Protein AF-A0A8I0GIP0-F1 (afdb_monomer)

pLDDT: mean 78.83, std 14.75, range [47.41, 98.06]

Solvent-accessible surface area (backbone atoms only — not comparable to full-atom values): 5111 Å² total; per-residue (Å²): 133,83,76,56,69,49,74,59,53,75,66,57,51,52,54,53,51,51,53,38,64,75,75,39,60,62,40,63,26,50,53,53,50,50,52,56,49,48,50,41,42,37,28,51,67,40,43,69,59,49,56,55,46,48,72,73,47,47,83,75,66,44,90,85,52,65,52,74,72,86,65,79,59,66,66,63,52,51,50,51,52,53,64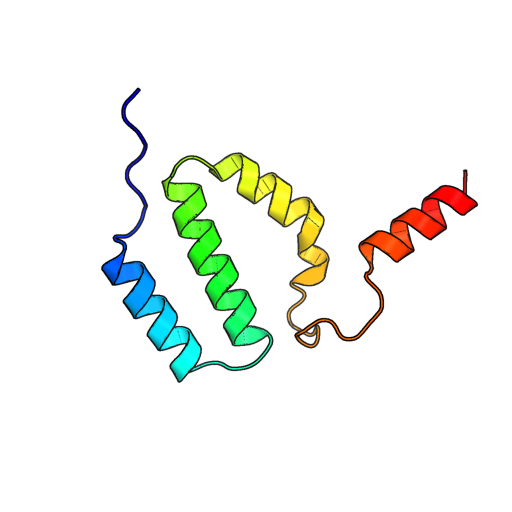,72,75,105

Radius of gyration: 16.37 Å; Cα contacts (8 Å, |Δi|>4): 48; chains: 1; bounding box: 36×20×50 Å

Foldseek 3Di:
DDFQDFPDDPVVLVVQLVVLVVPDDWLSSVLSNVVSVLSRCVRRVCVVVSVVVCVVCVVCSPPPQGPPNPDDDVVVVVVVVVVVVD

Sequence (86 aa):
MTKPAPLMSAQEFADRARVIVETMQGHAAHRAIDLLTNDVLRGLGYGEGIDIFEAMVGHWHDADAPYPHGGPCPDCEREAVSRVAA

Secondary structure (DSSP, 8-state):
-PPPPPSS-HHHHHHHHHHHHHH--HHHHHHHHHHHHHHHHIIIIIHHHHHHHHHHHGGGG-TTS-SS--SS-HHHHHHHHHHH--

Mean predicted aligned error: 8.76 Å

Structure (mmCIF, N/CA/C/O backbone):
data_AF-A0A8I0GIP0-F1
#
_entry.id   AF-A0A8I0GIP0-F1
#
loop_
_atom_site.group_PDB
_atom_site.id
_atom_site.type_symbol
_atom_site.label_atom_id
_atom_site.label_alt_id
_atom_site.label_comp_id
_atom_site.label_asym_id
_atom_site.label_entity_id
_atom_site.label_seq_id
_atom_site.pdbx_PDB_ins_code
_atom_site.Cartn_x
_atom_site.Cartn_y
_atom_site.Cartn_z
_atom_site.occupancy
_atom_site.B_iso_or_equiv
_atom_site.auth_seq_id
_atom_site.auth_comp_id
_atom_site.auth_asym_id
_atom_site.auth_atom_id
_atom_site.pdbx_PDB_model_num
ATOM 1 N N . MET A 1 1 ? -21.034 10.970 11.001 1.00 47.41 1 MET A N 1
ATOM 2 C CA . MET A 1 1 ? -20.466 9.640 10.694 1.00 47.41 1 MET A CA 1
ATOM 3 C C . MET A 1 1 ? -19.191 9.492 11.501 1.00 47.41 1 MET A C 1
ATOM 5 O O . MET A 1 1 ? -18.347 10.376 11.428 1.00 47.41 1 MET A O 1
ATOM 9 N N . THR A 1 2 ? -19.086 8.462 12.335 1.00 57.88 2 THR A N 1
ATOM 10 C CA . THR A 1 2 ? -17.829 8.111 13.009 1.00 57.88 2 THR A CA 1
ATOM 11 C C . THR A 1 2 ? -16.850 7.586 11.963 1.00 57.88 2 THR A C 1
ATOM 13 O O . THR A 1 2 ? -17.233 6.812 11.087 1.00 57.88 2 THR A O 1
ATOM 16 N N . LYS A 1 3 ? -15.604 8.062 12.006 1.00 60.78 3 LYS A N 1
ATOM 17 C CA . LYS A 1 3 ? -14.556 7.613 11.087 1.00 60.78 3 LYS A CA 1
ATOM 18 C C . LYS A 1 3 ? -14.304 6.113 11.327 1.00 60.78 3 LYS A C 1
ATOM 20 O O . LYS A 1 3 ? -14.273 5.724 12.498 1.00 60.78 3 LYS A O 1
ATOM 25 N N . PRO A 1 4 ? -14.148 5.285 10.279 1.00 71.06 4 PRO A N 1
ATOM 26 C CA . PRO A 1 4 ? -13.790 3.882 10.449 1.00 71.06 4 PRO A CA 1
ATOM 27 C C . PRO A 1 4 ? -12.525 3.753 11.300 1.00 71.06 4 PRO A C 1
ATOM 29 O O . PRO A 1 4 ? -11.595 4.556 11.161 1.00 71.06 4 PRO A O 1
ATOM 32 N N . ALA A 1 5 ? -12.508 2.778 12.208 1.00 67.94 5 ALA A N 1
ATOM 33 C CA . ALA A 1 5 ? -11.301 2.457 12.954 1.00 67.94 5 ALA A CA 1
ATOM 34 C C . ALA A 1 5 ? -10.308 1.770 12.000 1.00 67.94 5 ALA A C 1
ATOM 36 O O . ALA A 1 5 ? -10.717 0.857 11.282 1.00 67.94 5 ALA A O 1
ATOM 37 N N . PRO A 1 6 ? -9.030 2.188 11.969 1.00 70.50 6 PRO A N 1
ATOM 38 C CA . PRO A 1 6 ? -8.036 1.517 11.144 1.00 70.50 6 PRO A CA 1
ATOM 39 C C . PRO A 1 6 ? -7.892 0.049 11.564 1.00 70.50 6 PRO A C 1
ATOM 41 O O . PRO A 1 6 ? -8.029 -0.277 12.743 1.00 70.50 6 PRO A O 1
ATOM 44 N N . LEU A 1 7 ? -7.589 -0.827 10.597 1.00 80.06 7 LEU A N 1
ATOM 45 C CA . LEU A 1 7 ? -7.422 -2.270 10.834 1.00 80.06 7 LEU A CA 1
ATOM 46 C C . LEU A 1 7 ? -6.286 -2.594 11.816 1.00 80.06 7 LEU A C 1
ATOM 48 O O . LEU A 1 7 ? -6.299 -3.660 12.419 1.00 80.06 7 LEU A O 1
ATOM 52 N N . MET A 1 8 ? -5.325 -1.682 11.975 1.00 89.38 8 MET A N 1
ATOM 53 C CA . MET A 1 8 ? -4.210 -1.803 12.910 1.00 89.38 8 MET A CA 1
ATOM 54 C C . MET A 1 8 ? -3.889 -0.459 13.564 1.00 89.38 8 MET A C 1
ATOM 56 O O . MET A 1 8 ? -4.189 0.611 13.024 1.00 89.38 8 MET A O 1
ATOM 60 N N . SER A 1 9 ? -3.253 -0.510 14.733 1.00 90.31 9 SER A N 1
ATOM 61 C CA . SER A 1 9 ? -2.747 0.695 15.397 1.00 90.31 9 SER A CA 1
ATOM 62 C C . SER A 1 9 ? -1.513 1.265 14.682 1.00 90.31 9 SER A C 1
ATOM 64 O O . SER A 1 9 ? -0.829 0.568 13.935 1.00 90.31 9 SER A O 1
ATOM 66 N N . ALA A 1 10 ? -1.173 2.528 14.960 1.00 91.38 10 ALA A N 1
ATOM 67 C CA . ALA A 1 10 ? 0.051 3.136 14.431 1.00 91.38 10 ALA A CA 1
ATOM 68 C C . ALA A 1 10 ? 1.327 2.404 14.895 1.00 91.38 10 ALA A C 1
ATOM 70 O O . ALA A 1 10 ? 2.288 2.302 14.136 1.00 91.38 10 ALA A O 1
ATOM 71 N N . GLN A 1 11 ? 1.328 1.877 16.125 1.00 95.00 11 GLN A N 1
ATOM 72 C CA . GLN A 1 11 ? 2.461 1.117 16.653 1.00 95.00 11 GLN A CA 1
ATOM 73 C C . GLN A 1 11 ? 2.607 -0.225 15.930 1.00 95.00 11 GLN A C 1
ATOM 75 O O . GLN A 1 11 ? 3.699 -0.565 15.492 1.00 95.00 11 GLN A O 1
ATOM 80 N N . GLU A 1 12 ? 1.499 -0.940 15.737 1.00 95.12 12 GLU A N 1
ATOM 81 C CA . GLU A 1 12 ? 1.489 -2.212 15.012 1.00 95.12 12 GLU A CA 1
ATOM 82 C C . GLU A 1 12 ? 1.958 -2.042 13.562 1.00 95.12 12 GLU A C 1
ATOM 84 O O . GLU A 1 12 ? 2.787 -2.818 13.090 1.00 95.12 12 GLU A O 1
ATOM 89 N N . PHE A 1 13 ? 1.507 -0.987 12.875 1.00 95.62 13 PHE A N 1
ATOM 90 C CA . PHE A 1 13 ? 2.015 -0.641 11.547 1.00 95.62 13 PHE A CA 1
ATOM 91 C C . PHE A 1 13 ? 3.538 -0.445 11.557 1.00 95.62 13 PHE A C 1
ATOM 93 O O . PHE A 1 13 ? 4.244 -1.037 10.739 1.00 95.62 13 PHE A O 1
ATOM 100 N N . ALA A 1 14 ? 4.057 0.348 12.502 1.00 97.25 14 ALA A N 1
ATOM 101 C CA . ALA A 1 14 ? 5.489 0.613 12.607 1.00 97.25 14 ALA A CA 1
ATOM 102 C C . ALA A 1 14 ? 6.297 -0.664 12.889 1.00 97.25 14 ALA A C 1
ATOM 104 O O . ALA A 1 14 ? 7.366 -0.852 12.311 1.00 97.25 14 ALA A O 1
ATOM 105 N N . ASP A 1 15 ? 5.791 -1.552 13.742 1.00 98.00 15 ASP A N 1
ATOM 106 C CA . ASP A 1 15 ? 6.456 -2.812 14.074 1.00 98.00 15 ASP A CA 1
ATOM 107 C C . ASP A 1 15 ? 6.506 -3.753 12.864 1.00 98.00 15 ASP A C 1
ATOM 109 O O . ASP A 1 15 ? 7.562 -4.307 12.555 1.00 98.00 15 ASP A O 1
ATOM 113 N N . ARG A 1 16 ? 5.409 -3.868 12.105 1.00 97.50 16 ARG A N 1
ATOM 114 C CA . ARG A 1 16 ? 5.376 -4.676 10.874 1.00 97.50 16 ARG A CA 1
ATOM 115 C C . ARG A 1 16 ? 6.283 -4.099 9.787 1.00 97.50 16 ARG A C 1
ATOM 117 O O . ARG A 1 16 ? 6.998 -4.856 9.134 1.00 97.50 16 ARG A O 1
ATOM 124 N N . ALA A 1 17 ? 6.316 -2.775 9.635 1.00 97.31 17 ALA A N 1
ATOM 125 C CA . ALA A 1 17 ? 7.218 -2.109 8.700 1.00 97.31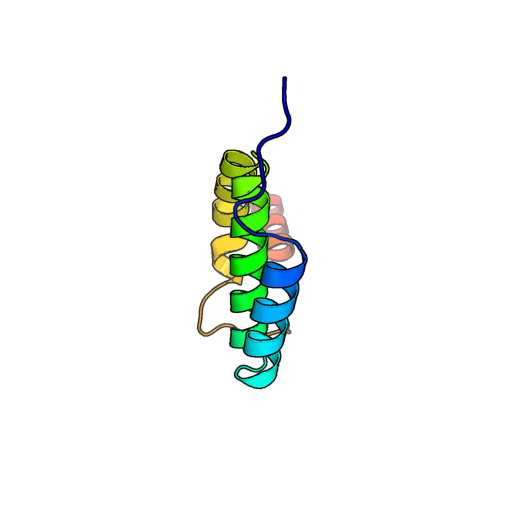 17 ALA A CA 1
ATOM 126 C C . ALA A 1 17 ? 8.697 -2.375 9.035 1.00 97.31 17 ALA A C 1
ATOM 128 O O . ALA A 1 17 ? 9.481 -2.649 8.127 1.00 97.31 17 ALA A O 1
ATOM 129 N N . ARG A 1 18 ? 9.074 -2.364 10.326 1.00 97.81 18 ARG A N 1
ATOM 130 C CA . ARG A 1 18 ? 10.437 -2.719 10.769 1.00 97.81 18 ARG A CA 1
ATOM 131 C C . ARG A 1 18 ? 10.810 -4.146 10.382 1.00 97.81 18 ARG A C 1
ATOM 133 O O . ARG A 1 18 ? 11.855 -4.350 9.777 1.00 97.81 18 ARG A O 1
ATOM 140 N N . VAL A 1 19 ? 9.930 -5.112 10.644 1.00 98.06 19 VAL A N 1
ATOM 141 C CA . VAL A 1 19 ? 10.173 -6.517 10.274 1.00 98.06 19 VAL A CA 1
ATOM 142 C C . VAL A 1 19 ? 10.389 -6.668 8.767 1.00 98.06 19 VAL A C 1
ATOM 144 O O . VAL A 1 19 ? 11.283 -7.400 8.345 1.00 98.06 19 VAL A O 1
ATOM 147 N N . ILE A 1 20 ? 9.614 -5.960 7.940 1.00 95.69 20 ILE A N 1
ATOM 148 C CA . ILE A 1 20 ? 9.777 -6.000 6.481 1.00 95.69 20 ILE A CA 1
ATOM 149 C C . ILE A 1 20 ? 11.165 -5.497 6.074 1.00 95.69 20 ILE A C 1
ATOM 151 O O . ILE A 1 20 ? 11.863 -6.188 5.336 1.00 95.69 20 ILE A O 1
ATOM 155 N N . VAL A 1 21 ? 11.598 -4.334 6.571 1.00 92.19 21 VAL A N 1
ATOM 156 C CA . VAL A 1 21 ? 12.908 -3.775 6.186 1.00 92.19 21 VAL A CA 1
ATOM 157 C C . VAL A 1 21 ? 14.093 -4.556 6.760 1.00 92.19 21 VAL A C 1
ATOM 159 O O . VAL A 1 21 ? 15.179 -4.513 6.191 1.00 92.19 21 VAL A O 1
ATOM 162 N N . GLU A 1 22 ? 13.902 -5.285 7.862 1.00 96.94 22 GLU A N 1
ATOM 163 C CA . GLU A 1 22 ? 14.923 -6.166 8.445 1.00 96.94 22 GLU A CA 1
ATOM 164 C C . GLU A 1 22 ? 15.082 -7.485 7.674 1.00 96.94 22 GLU A C 1
ATOM 166 O O . GLU A 1 22 ? 16.172 -8.058 7.650 1.00 96.94 22 GLU A O 1
ATOM 171 N N . THR A 1 23 ? 14.009 -7.984 7.051 1.00 93.75 23 THR A N 1
ATOM 172 C CA . THR A 1 23 ? 13.964 -9.342 6.471 1.00 93.75 23 THR A CA 1
ATOM 173 C C . THR A 1 23 ? 13.909 -9.375 4.946 1.00 93.75 23 THR A C 1
ATOM 175 O O . THR A 1 23 ? 14.159 -10.421 4.346 1.00 93.75 23 THR A O 1
ATOM 178 N N . MET A 1 24 ? 13.603 -8.249 4.304 1.00 87.19 24 MET A N 1
ATOM 179 C CA . MET A 1 24 ? 13.431 -8.136 2.858 1.00 87.19 24 MET A CA 1
ATOM 180 C C . MET A 1 24 ? 14.268 -6.988 2.295 1.00 87.19 24 MET A C 1
ATOM 182 O O . MET A 1 24 ? 14.649 -6.061 3.005 1.00 87.19 24 MET A O 1
ATOM 186 N N . GLN A 1 25 ? 14.538 -7.023 0.988 1.00 80.06 25 GLN A N 1
ATOM 187 C CA . GLN A 1 25 ? 15.255 -5.958 0.282 1.00 80.06 25 GLN A CA 1
ATOM 188 C C . GLN A 1 25 ? 14.653 -5.701 -1.105 1.00 80.06 25 GLN A C 1
ATOM 190 O O . GLN A 1 25 ? 13.929 -6.539 -1.649 1.00 80.06 25 GLN A O 1
ATOM 195 N N . GLY A 1 26 ? 14.963 -4.537 -1.682 1.00 79.81 26 GLY A N 1
ATOM 196 C CA . GLY A 1 26 ? 14.577 -4.178 -3.048 1.00 79.81 26 GLY A CA 1
ATOM 197 C C . GLY A 1 26 ? 13.064 -4.218 -3.281 1.00 79.81 26 GLY A C 1
ATOM 198 O O . GLY A 1 26 ? 12.287 -3.733 -2.457 1.00 79.81 26 GLY A O 1
ATOM 199 N N . HIS A 1 27 ? 12.650 -4.811 -4.404 1.00 76.44 27 HIS A N 1
ATOM 200 C CA . HIS A 1 27 ? 11.245 -4.860 -4.825 1.00 76.44 27 HIS A CA 1
ATOM 201 C C . HIS A 1 27 ? 10.358 -5.60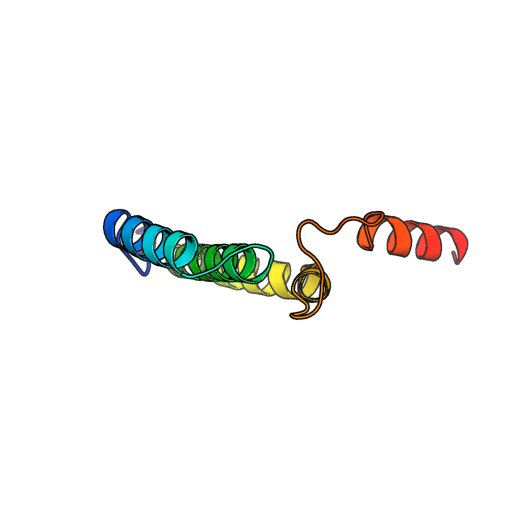6 -3.822 1.00 76.44 27 HIS A C 1
ATOM 203 O O . HIS A 1 27 ? 9.245 -5.171 -3.539 1.00 76.44 27 HIS A O 1
ATOM 209 N N . ALA A 1 28 ? 10.867 -6.688 -3.226 1.00 77.94 28 ALA A N 1
ATOM 210 C CA . ALA A 1 28 ? 10.116 -7.477 -2.254 1.00 77.94 28 ALA A CA 1
ATOM 211 C C . ALA A 1 28 ? 9.762 -6.661 -0.999 1.00 77.94 28 ALA A C 1
ATOM 213 O O . ALA A 1 28 ? 8.617 -6.696 -0.551 1.00 77.94 28 ALA A O 1
ATOM 214 N N . ALA A 1 29 ? 10.716 -5.884 -0.470 1.00 85.06 29 ALA A N 1
ATOM 215 C CA . ALA A 1 29 ? 10.470 -5.010 0.678 1.00 85.06 29 ALA A CA 1
ATOM 216 C C . ALA A 1 29 ? 9.472 -3.894 0.341 1.00 85.06 29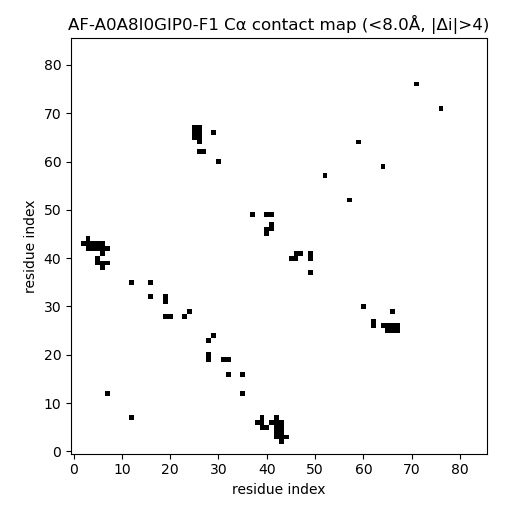 ALA A C 1
ATOM 218 O O . ALA A 1 29 ? 8.548 -3.643 1.109 1.00 85.06 29 ALA A O 1
ATOM 219 N N . HIS A 1 30 ? 9.635 -3.249 -0.817 1.00 84.50 30 HIS A N 1
ATOM 220 C CA . HIS A 1 30 ? 8.732 -2.191 -1.266 1.00 84.50 30 HIS A CA 1
ATOM 221 C C . HIS A 1 30 ? 7.294 -2.697 -1.422 1.00 84.50 30 HIS A C 1
ATOM 223 O O . HIS A 1 30 ? 6.390 -2.165 -0.783 1.00 84.50 30 HIS A O 1
ATOM 229 N N . ARG A 1 31 ? 7.100 -3.796 -2.162 1.00 84.00 31 ARG A N 1
ATOM 230 C CA . ARG A 1 31 ? 5.785 -4.417 -2.353 1.00 84.00 31 ARG A CA 1
ATOM 231 C C . ARG A 1 31 ? 5.128 -4.793 -1.026 1.00 84.00 31 ARG A C 1
ATOM 233 O O . ARG A 1 31 ? 3.928 -4.604 -0.859 1.00 84.00 31 ARG A O 1
ATOM 240 N N . ALA A 1 32 ? 5.895 -5.320 -0.072 1.00 88.69 32 ALA A N 1
ATOM 241 C CA . ALA A 1 32 ? 5.365 -5.661 1.244 1.00 88.69 32 ALA A CA 1
ATOM 242 C C . ALA A 1 32 ? 4.903 -4.419 2.036 1.00 88.69 32 ALA A C 1
ATOM 244 O O . ALA A 1 32 ? 3.873 -4.481 2.707 1.00 88.69 32 ALA A O 1
ATOM 245 N N . ILE A 1 33 ? 5.619 -3.292 1.938 1.00 93.00 33 ILE A N 1
ATOM 246 C CA . ILE A 1 33 ? 5.212 -2.018 2.556 1.00 93.00 33 ILE A CA 1
ATOM 247 C C . ILE A 1 33 ? 3.975 -1.421 1.873 1.00 93.00 33 ILE A C 1
ATOM 249 O O . ILE A 1 33 ? 3.091 -0.914 2.568 1.00 93.00 33 ILE A O 1
ATOM 253 N N . ASP A 1 34 ? 3.875 -1.509 0.549 1.00 89.06 34 ASP A N 1
ATOM 254 C CA . ASP A 1 34 ? 2.708 -1.021 -0.191 1.00 89.06 34 ASP A CA 1
ATOM 255 C C . ASP A 1 34 ? 1.450 -1.800 0.189 1.00 89.06 34 ASP A C 1
ATOM 257 O O . ASP A 1 34 ? 0.438 -1.199 0.544 1.00 89.06 34 ASP A O 1
ATOM 261 N N . LEU A 1 35 ? 1.530 -3.134 0.234 1.00 89.56 35 LEU A N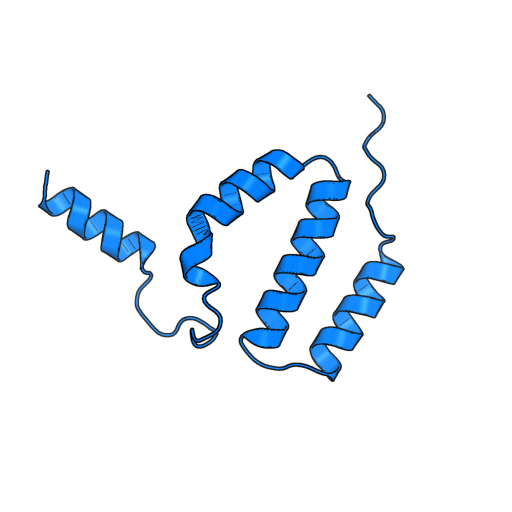 1
ATOM 262 C CA . LEU A 1 35 ? 0.424 -3.980 0.692 1.00 89.56 35 LEU A CA 1
ATOM 263 C C . LEU A 1 35 ? 0.016 -3.651 2.135 1.00 89.56 35 LEU A C 1
ATOM 265 O O . LEU A 1 35 ? -1.168 -3.484 2.422 1.00 89.56 35 LEU A O 1
ATOM 269 N N . LEU A 1 36 ? 0.993 -3.484 3.035 1.00 94.12 36 LEU A N 1
ATOM 270 C CA . LEU A 1 36 ? 0.733 -3.087 4.421 1.00 94.12 36 LEU A CA 1
ATOM 271 C C . LEU A 1 36 ? 0.014 -1.727 4.501 1.00 94.12 36 LEU A C 1
ATOM 273 O O . LEU A 1 36 ? -0.886 -1.541 5.321 1.00 94.12 36 LEU A O 1
ATOM 277 N N . THR A 1 37 ? 0.399 -0.776 3.652 1.00 93.38 37 THR A N 1
ATOM 278 C CA . THR A 1 37 ? -0.211 0.559 3.593 1.00 93.38 37 THR A CA 1
ATOM 279 C C . THR A 1 37 ? -1.620 0.504 3.000 1.00 93.38 37 THR A C 1
ATOM 281 O O . THR A 1 37 ? -2.533 1.146 3.526 1.00 93.38 37 THR A O 1
ATOM 284 N N . ASN A 1 38 ? -1.830 -0.312 1.966 1.00 91.81 38 ASN A N 1
ATOM 285 C CA . ASN A 1 38 ? -3.141 -0.555 1.369 1.00 91.81 38 ASN A CA 1
ATOM 286 C C . ASN A 1 38 ? -4.119 -1.123 2.402 1.00 91.81 38 ASN A C 1
ATOM 288 O O . ASN A 1 38 ? -5.233 -0.613 2.516 1.00 91.81 38 ASN A O 1
ATOM 292 N N . ASP A 1 39 ? -3.699 -2.090 3.222 1.00 90.69 39 ASP A N 1
ATOM 293 C CA . ASP A 1 39 ? -4.526 -2.631 4.308 1.00 90.69 39 ASP A CA 1
ATOM 294 C C . ASP A 1 39 ? -4.974 -1.532 5.287 1.00 90.69 39 ASP A C 1
ATOM 296 O O . ASP A 1 39 ? -6.156 -1.428 5.630 1.00 90.69 39 ASP A O 1
ATOM 300 N N . VAL A 1 40 ? -4.063 -0.641 5.697 1.00 93.12 40 VAL A N 1
ATOM 301 C CA . VAL A 1 40 ? -4.407 0.500 6.565 1.00 93.12 40 VAL A CA 1
ATOM 302 C C . VAL A 1 40 ? -5.450 1.404 5.903 1.00 93.12 40 VAL A C 1
ATOM 304 O O . VAL A 1 40 ? -6.438 1.779 6.541 1.00 93.12 40 VAL A O 1
ATOM 307 N N . LEU A 1 41 ? -5.265 1.739 4.625 1.00 92.31 41 LEU A N 1
ATOM 308 C CA . LEU A 1 41 ? -6.178 2.607 3.879 1.00 92.31 41 LEU A CA 1
ATOM 309 C C . LEU A 1 41 ? -7.558 1.967 3.692 1.00 92.31 41 LEU A C 1
ATOM 311 O O . LEU A 1 41 ? -8.573 2.640 3.905 1.00 92.31 41 LEU A O 1
ATOM 315 N N . ARG A 1 42 ? -7.618 0.664 3.392 1.00 91.38 42 ARG A N 1
ATOM 316 C CA . ARG A 1 42 ? -8.870 -0.106 3.346 1.00 91.38 42 ARG A CA 1
ATOM 317 C C . ARG A 1 42 ? -9.607 -0.017 4.683 1.00 91.38 42 ARG A C 1
ATOM 319 O O . ARG A 1 42 ? -10.790 0.321 4.703 1.00 91.38 42 ARG A O 1
ATOM 326 N N . GLY A 1 43 ? -8.897 -0.205 5.797 1.00 87.56 43 GLY A N 1
ATOM 327 C CA . GLY A 1 43 ? -9.443 -0.064 7.151 1.00 87.56 43 GLY A CA 1
ATOM 328 C C . GLY A 1 43 ? -10.008 1.316 7.476 1.00 87.56 43 GLY A C 1
ATOM 329 O O . GLY A 1 43 ? -10.988 1.438 8.204 1.00 87.56 43 GLY A O 1
ATOM 330 N N . LEU A 1 44 ? -9.424 2.364 6.900 1.00 89.81 44 LEU A N 1
ATOM 331 C CA . LEU A 1 44 ? -9.875 3.747 7.063 1.00 89.81 44 LEU A CA 1
ATOM 332 C C . LEU A 1 44 ? -11.060 4.122 6.156 1.00 89.81 44 LEU A C 1
ATOM 334 O O . LEU A 1 44 ? -11.523 5.263 6.213 1.00 89.81 44 LEU A O 1
ATOM 338 N N . GLY A 1 45 ? -11.566 3.179 5.355 1.00 91.00 45 GLY A N 1
ATOM 339 C CA . GLY A 1 45 ? -12.718 3.364 4.473 1.00 91.00 45 GLY A CA 1
ATOM 340 C C . GLY A 1 45 ? -12.373 3.690 3.020 1.00 91.00 45 GLY A C 1
ATOM 341 O O . GLY A 1 45 ? -13.281 3.979 2.249 1.00 91.00 45 GLY A O 1
ATOM 342 N N . TYR A 1 46 ? -11.102 3.617 2.616 1.00 92.88 46 TYR A N 1
ATOM 343 C CA . TYR A 1 46 ? -10.673 3.868 1.232 1.00 92.88 46 TYR A CA 1
ATOM 344 C C . TYR A 1 46 ? -10.673 2.605 0.358 1.00 92.88 46 TYR A C 1
ATOM 346 O O . TYR A 1 46 ? -9.978 2.563 -0.651 1.00 92.88 46 TYR A O 1
ATOM 354 N N . GLY A 1 47 ? -11.436 1.571 0.733 1.00 91.12 47 GLY A N 1
ATOM 355 C CA . GLY A 1 47 ? -11.409 0.258 0.079 1.00 91.12 47 GLY A CA 1
ATOM 356 C C . GLY A 1 47 ? -11.576 0.308 -1.439 1.00 91.12 47 GLY A C 1
ATOM 357 O O . GLY A 1 47 ? -10.707 -0.166 -2.161 1.00 91.12 47 GLY A O 1
ATOM 358 N N . GLU A 1 48 ? -12.631 0.975 -1.903 1.00 94.56 48 GLU A N 1
ATOM 359 C CA . GLU A 1 48 ? -12.910 1.154 -3.333 1.00 94.56 48 GLU A CA 1
ATOM 360 C C . GLU A 1 48 ? -11.792 1.927 -4.054 1.00 94.56 48 GLU A C 1
ATOM 362 O O . GLU A 1 48 ? -11.421 1.600 -5.177 1.00 94.56 48 GLU A O 1
ATOM 367 N N . GLY A 1 49 ? -11.196 2.923 -3.390 1.00 93.50 49 GLY A N 1
ATOM 368 C CA . GLY A 1 49 ? -10.063 3.668 -3.939 1.00 93.50 49 GLY A CA 1
ATOM 369 C C . GLY A 1 49 ? -8.824 2.794 -4.133 1.00 93.50 49 GLY A C 1
ATOM 370 O O . GLY A 1 49 ? -8.135 2.940 -5.140 1.00 93.50 49 GLY A O 1
ATOM 371 N N . ILE A 1 50 ? -8.566 1.864 -3.208 1.00 92.88 50 ILE A N 1
ATOM 372 C CA . ILE A 1 50 ? -7.481 0.888 -3.353 1.00 92.88 50 ILE A CA 1
ATOM 373 C C . ILE A 1 50 ? -7.777 -0.090 -4.492 1.00 92.88 50 ILE A C 1
ATOM 375 O O . ILE A 1 50 ? -6.878 -0.349 -5.283 1.00 92.88 50 ILE A O 1
ATOM 379 N N . ASP A 1 51 ? -9.017 -0.567 -4.640 1.00 90.25 51 ASP A N 1
ATOM 380 C CA . ASP A 1 51 ? -9.392 -1.453 -5.756 1.00 90.25 51 ASP A CA 1
ATOM 381 C C . ASP A 1 51 ? -9.144 -0.782 -7.120 1.00 90.25 51 ASP A C 1
ATOM 383 O O . ASP A 1 51 ? -8.568 -1.385 -8.027 1.00 90.25 51 ASP A O 1
ATOM 387 N N . ILE A 1 52 ? -9.530 0.494 -7.255 1.00 92.25 52 ILE A N 1
ATOM 388 C CA . ILE A 1 52 ? -9.283 1.293 -8.465 1.00 92.25 52 ILE A CA 1
ATOM 389 C C . ILE A 1 52 ? -7.779 1.481 -8.693 1.00 92.25 52 ILE A C 1
ATOM 391 O O . ILE A 1 52 ? -7.299 1.306 -9.813 1.00 92.25 52 ILE A O 1
ATOM 395 N N . PHE A 1 53 ? -7.031 1.837 -7.647 1.00 87.69 53 PHE A N 1
ATOM 396 C CA . PHE A 1 53 ? -5.584 2.015 -7.727 1.00 87.69 53 PHE A CA 1
ATOM 397 C C . PHE A 1 53 ? -4.886 0.733 -8.196 1.00 87.69 53 PHE A C 1
ATOM 399 O O . PHE A 1 53 ? -4.152 0.769 -9.182 1.00 87.69 53 PHE A O 1
ATOM 406 N N . GLU A 1 54 ? -5.161 -0.405 -7.557 1.00 85.81 54 GLU A N 1
ATOM 407 C CA . GLU A 1 54 ? -4.555 -1.700 -7.885 1.00 85.81 54 GLU A CA 1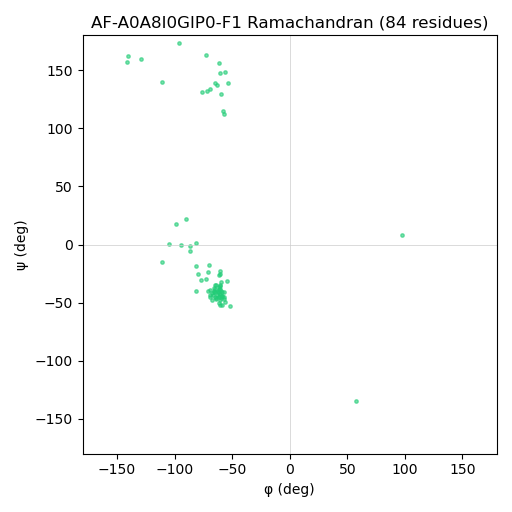
ATOM 408 C C . GLU A 1 54 ? -4.873 -2.141 -9.321 1.00 85.81 54 GLU A C 1
ATOM 410 O O . GLU A 1 54 ? -3.999 -2.682 -9.998 1.00 85.81 54 GLU A O 1
ATOM 415 N N . ALA A 1 55 ? -6.073 -1.848 -9.832 1.00 85.00 55 ALA A N 1
ATOM 416 C CA . ALA A 1 55 ? -6.420 -2.120 -11.227 1.00 85.00 55 ALA A CA 1
ATOM 417 C C . ALA A 1 55 ? -5.586 -1.294 -12.227 1.00 85.00 55 ALA A C 1
ATOM 419 O O . ALA A 1 55 ? -5.252 -1.787 -13.304 1.00 85.00 55 ALA A O 1
ATOM 420 N N . MET A 1 56 ? -5.230 -0.054 -11.874 1.00 82.88 56 MET A N 1
ATOM 421 C CA . MET A 1 56 ? -4.456 0.842 -12.742 1.00 82.88 56 MET A CA 1
ATOM 422 C C . MET A 1 56 ? -2.958 0.546 -12.678 1.00 82.88 56 MET A C 1
ATOM 424 O O . MET A 1 56 ? -2.285 0.550 -13.709 1.00 82.88 56 MET A O 1
ATOM 428 N N . VAL A 1 57 ? -2.434 0.252 -11.485 1.00 77.56 57 VAL A N 1
ATOM 429 C CA . VAL A 1 57 ? -0.991 0.085 -11.276 1.00 77.56 57 VAL A CA 1
ATOM 430 C C . VAL A 1 57 ? -0.536 -1.362 -11.116 1.00 77.56 57 VAL A C 1
ATOM 432 O O . VAL A 1 57 ? 0.652 -1.596 -10.946 1.00 77.56 57 VAL A O 1
ATOM 435 N N . GLY A 1 58 ? -1.430 -2.352 -11.183 1.00 69.62 58 GLY A N 1
ATOM 436 C CA . GLY A 1 58 ? -1.091 -3.757 -10.910 1.00 69.62 58 GLY A CA 1
ATOM 437 C C . GLY A 1 58 ? 0.074 -4.300 -11.744 1.00 69.62 58 GLY A C 1
ATOM 438 O O . GLY A 1 58 ? 0.867 -5.096 -11.252 1.00 69.62 58 GLY A O 1
ATOM 439 N N . HIS A 1 59 ? 0.242 -3.795 -12.966 1.00 70.94 59 HIS A N 1
ATOM 440 C CA . HIS A 1 59 ? 1.348 -4.140 -13.860 1.00 70.94 59 HIS A CA 1
ATOM 441 C C . HIS A 1 59 ? 2.722 -3.595 -13.403 1.00 70.94 59 HIS A C 1
ATOM 443 O O . HIS A 1 59 ? 3.753 -4.069 -13.870 1.00 70.94 59 HIS A O 1
ATOM 449 N N . TRP A 1 60 ? 2.762 -2.613 -12.497 1.00 66.38 60 TRP A N 1
ATOM 450 C CA . TRP A 1 60 ? 3.992 -2.132 -11.855 1.00 66.38 60 TRP A CA 1
ATOM 451 C C . TRP A 1 60 ? 4.440 -3.020 -10.686 1.00 66.38 60 TRP A C 1
ATOM 453 O O . TRP A 1 60 ? 5.602 -2.961 -10.284 1.00 66.38 60 TRP A O 1
ATOM 463 N N . HIS A 1 61 ? 3.537 -3.843 -10.145 1.00 63.81 61 HIS A N 1
ATOM 464 C CA . HIS A 1 61 ? 3.790 -4.738 -9.011 1.00 63.81 61 HIS A CA 1
ATOM 465 C C . HIS A 1 61 ? 4.089 -6.188 -9.434 1.00 63.81 61 HIS A C 1
ATOM 467 O O . HIS A 1 61 ? 3.986 -7.107 -8.610 1.00 63.81 61 HIS A O 1
ATOM 473 N N . ASP A 1 62 ? 4.444 -6.414 -10.705 1.00 67.62 62 ASP A N 1
ATOM 474 C CA . ASP A 1 62 ? 4.856 -7.734 -11.180 1.00 67.62 62 ASP A CA 1
ATOM 475 C C . ASP A 1 62 ? 6.083 -8.221 -10.400 1.00 67.62 62 ASP A C 1
ATOM 477 O O . ASP A 1 62 ? 7.069 -7.502 -10.247 1.00 67.62 62 ASP A O 1
ATOM 481 N N . ALA A 1 63 ? 6.015 -9.451 -9.880 1.00 59.91 63 ALA A N 1
ATOM 482 C CA . ALA A 1 63 ? 6.974 -9.964 -8.894 1.00 59.91 63 ALA A CA 1
ATOM 483 C C . ALA A 1 63 ? 8.427 -10.010 -9.401 1.00 59.91 63 ALA A C 1
ATOM 485 O O . ALA A 1 63 ? 9.356 -9.941 -8.596 1.00 59.91 63 ALA A O 1
ATOM 486 N N . ASP A 1 64 ? 8.603 -10.097 -10.720 1.00 63.88 64 ASP A N 1
ATOM 487 C CA . ASP A 1 64 ? 9.903 -10.180 -11.385 1.00 63.88 64 ASP A CA 1
ATOM 488 C C . ASP A 1 64 ? 10.432 -8.808 -11.845 1.00 63.88 64 ASP A C 1
ATOM 490 O O . ASP A 1 64 ? 11.524 -8.715 -12.413 1.00 63.88 64 ASP A O 1
ATOM 494 N N . ALA A 1 65 ? 9.685 -7.722 -11.613 1.00 62.94 65 ALA A N 1
ATOM 495 C CA . ALA A 1 65 ? 10.099 -6.387 -12.017 1.00 62.94 65 ALA A CA 1
ATOM 496 C C . ALA A 1 65 ? 11.189 -5.830 -11.073 1.00 62.94 65 ALA A C 1
ATOM 498 O O . ALA A 1 65 ? 11.028 -5.833 -9.848 1.00 62.94 65 ALA A O 1
ATOM 499 N N . PRO A 1 66 ? 12.308 -5.296 -11.601 1.00 59.41 66 PRO A N 1
ATOM 500 C CA . PRO A 1 66 ? 13.318 -4.647 -10.772 1.00 59.41 66 PRO A CA 1
ATOM 501 C C . PRO A 1 66 ? 12.759 -3.377 -10.113 1.00 59.41 66 PRO A C 1
ATOM 503 O O . PRO A 1 66 ? 12.057 -2.591 -10.752 1.00 59.41 66 PRO A O 1
ATOM 506 N N . TYR A 1 67 ? 13.102 -3.166 -8.836 1.00 53.25 67 TYR A N 1
ATOM 507 C CA . TYR A 1 67 ? 12.801 -1.935 -8.097 1.00 53.25 67 TYR A CA 1
ATOM 508 C C . TYR A 1 67 ? 14.069 -1.120 -7.787 1.00 53.25 67 TYR A C 1
ATOM 510 O O . TYR A 1 67 ? 15.060 -1.712 -7.347 1.00 53.25 67 TYR A O 1
ATOM 518 N N . PRO A 1 68 ? 14.021 0.221 -7.902 1.00 59.81 68 PRO A N 1
ATOM 519 C CA . PRO A 1 68 ? 12.955 0.979 -8.563 1.00 59.81 68 PRO A CA 1
ATOM 520 C C . PRO A 1 68 ? 12.881 0.601 -10.045 1.00 59.81 68 PRO A C 1
ATOM 522 O O . PRO A 1 68 ? 13.869 0.123 -10.606 1.00 59.81 68 PRO A O 1
ATOM 525 N N . HIS A 1 69 ? 11.718 0.789 -10.674 1.00 62.47 69 HIS A N 1
ATOM 526 C CA . HIS A 1 69 ? 11.621 0.592 -12.117 1.00 62.47 69 HIS A CA 1
ATOM 527 C C . HIS A 1 69 ? 12.649 1.509 -12.795 1.00 62.47 69 HIS A C 1
ATOM 529 O O . HIS A 1 69 ? 12.563 2.730 -12.694 1.00 62.47 69 HIS A O 1
ATOM 535 N N . GLY A 1 70 ? 13.676 0.912 -13.403 1.00 59.28 70 GLY A N 1
ATOM 536 C CA . GLY A 1 70 ? 14.810 1.643 -13.980 1.00 59.28 70 GLY A CA 1
ATOM 537 C C . GLY A 1 70 ? 14.584 2.107 -15.421 1.00 59.28 70 GLY A C 1
ATOM 538 O O . GLY A 1 70 ? 15.480 2.709 -16.007 1.00 59.28 70 GLY A O 1
ATOM 539 N N . GLY A 1 71 ? 13.425 1.781 -16.001 1.00 64.50 7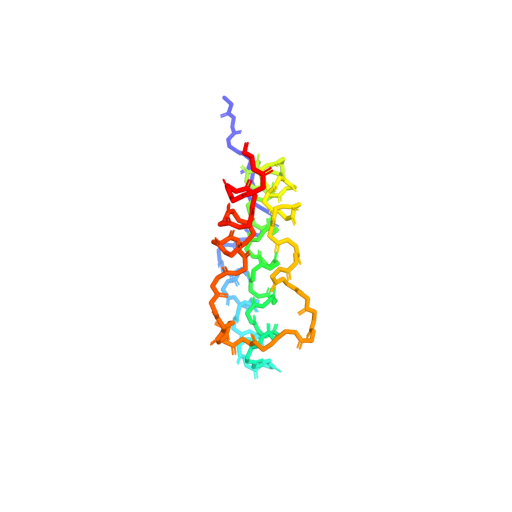1 GLY A N 1
ATOM 540 C CA . GLY A 1 71 ? 13.036 2.141 -17.361 1.00 64.50 71 GLY A CA 1
ATOM 541 C C . GLY A 1 71 ? 12.172 3.405 -17.427 1.00 64.50 71 GLY A C 1
ATOM 542 O O . GLY A 1 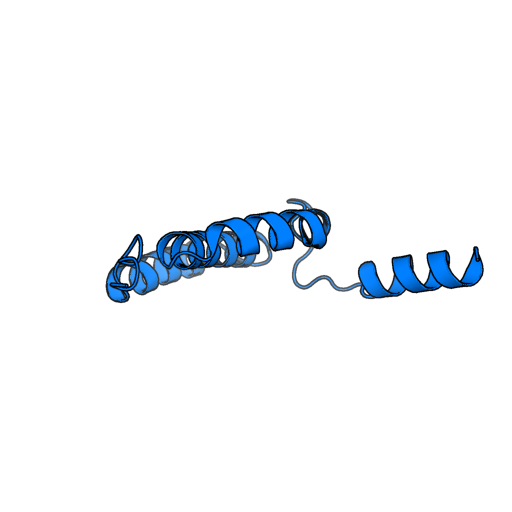71 ? 11.771 3.945 -16.391 1.00 64.50 71 GLY A O 1
ATOM 543 N N . PRO A 1 72 ? 11.872 3.894 -18.643 1.00 61.28 72 PRO A N 1
ATOM 544 C CA . PRO A 1 72 ? 10.869 4.932 -18.835 1.00 61.28 72 PRO A CA 1
ATOM 545 C C . PRO A 1 72 ? 9.528 4.480 -18.252 1.00 61.28 72 PRO A C 1
ATOM 547 O O . PRO A 1 72 ? 9.211 3.296 -18.247 1.00 61.28 72 PRO A O 1
ATOM 550 N N . CYS A 1 73 ? 8.736 5.430 -17.759 1.00 63.50 73 CYS A N 1
ATOM 551 C CA . CYS A 1 73 ? 7.431 5.142 -17.177 1.00 63.50 73 CYS A CA 1
ATOM 552 C C . CYS A 1 73 ? 6.513 4.431 -18.198 1.00 63.50 73 CYS A C 1
ATOM 554 O O . CYS A 1 73 ? 6.129 5.074 -19.180 1.00 63.50 73 CYS A O 1
ATOM 556 N N . PRO A 1 74 ? 6.103 3.163 -17.980 1.00 66.00 74 PRO A N 1
ATOM 557 C CA . PRO A 1 74 ? 5.260 2.425 -18.918 1.00 66.00 74 PRO A CA 1
ATOM 558 C C . PRO A 1 74 ? 3.890 3.068 -19.153 1.00 66.00 74 PRO A C 1
ATOM 560 O O . PRO A 1 74 ? 3.319 2.898 -20.229 1.00 66.00 74 PRO A O 1
ATOM 563 N N . ASP A 1 75 ? 3.366 3.839 -18.192 1.00 64.56 75 ASP A N 1
ATOM 564 C CA . ASP A 1 75 ? 2.134 4.618 -18.383 1.00 64.56 75 ASP A CA 1
ATOM 565 C C . ASP A 1 75 ? 2.335 5.752 -19.392 1.00 64.56 75 ASP A C 1
ATOM 567 O O . ASP A 1 75 ? 1.568 5.872 -20.348 1.00 64.56 75 ASP A O 1
ATOM 571 N N . CYS A 1 76 ? 3.411 6.530 -19.244 1.00 62.09 76 CYS A N 1
ATOM 572 C CA . CYS A 1 76 ? 3.755 7.588 -20.195 1.00 62.09 76 CYS A CA 1
ATOM 573 C C . CYS A 1 76 ? 3.990 7.021 -21.603 1.00 62.09 76 CYS A C 1
ATOM 575 O O . CYS A 1 76 ? 3.589 7.633 -22.594 1.00 62.09 76 CYS A O 1
ATOM 577 N N . GLU A 1 77 ? 4.614 5.845 -21.704 1.00 65.12 77 GLU A N 1
ATOM 578 C CA . GLU A 1 77 ? 4.834 5.175 -22.986 1.00 65.12 77 GLU A CA 1
ATOM 579 C C . GLU A 1 77 ? 3.531 4.654 -23.609 1.00 65.12 77 GLU A C 1
ATOM 581 O O . GLU A 1 77 ? 3.290 4.882 -24.798 1.00 65.12 77 GLU A O 1
ATOM 586 N N . ARG A 1 78 ? 2.639 4.027 -22.829 1.00 66.38 78 ARG A N 1
ATOM 587 C CA . ARG A 1 78 ? 1.319 3.588 -23.321 1.00 66.38 78 ARG A CA 1
ATOM 588 C C . ARG A 1 78 ? 0.449 4.750 -23.787 1.00 66.38 78 ARG A C 1
ATOM 590 O O . ARG A 1 78 ? -0.223 4.635 -24.816 1.00 66.38 78 ARG A O 1
ATOM 597 N N . GLU A 1 79 ? 0.453 5.865 -23.060 1.00 61.38 79 GLU A N 1
ATOM 598 C CA . GLU A 1 79 ? -0.282 7.064 -23.465 1.00 61.38 79 GLU A CA 1
ATOM 599 C C . GLU A 1 79 ? 0.279 7.664 -24.756 1.00 61.38 79 GLU A C 1
ATOM 601 O O . GLU A 1 79 ? -0.493 8.057 -25.632 1.00 61.38 79 GLU A O 1
ATOM 606 N N . ALA A 1 80 ? 1.605 7.708 -24.910 1.00 55.69 80 ALA A N 1
ATOM 607 C CA . ALA A 1 80 ? 2.239 8.187 -26.133 1.00 55.69 80 ALA A CA 1
ATOM 608 C C . ALA A 1 80 ? 1.848 7.327 -27.347 1.00 55.69 80 ALA A C 1
ATOM 610 O O 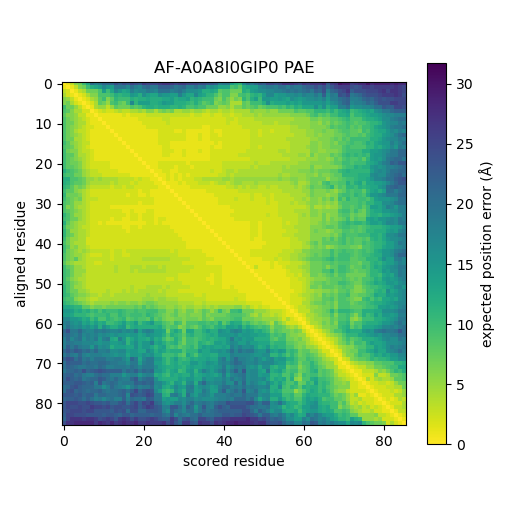. ALA A 1 80 ? 1.467 7.874 -28.381 1.00 55.69 80 ALA A O 1
ATOM 611 N N . VAL A 1 81 ? 1.849 5.996 -27.210 1.00 63.47 81 VAL A N 1
ATOM 612 C CA . VAL A 1 81 ? 1.390 5.077 -28.267 1.00 63.47 81 VAL A CA 1
ATOM 613 C C . VAL A 1 81 ? -0.085 5.310 -28.605 1.00 63.47 81 VAL A C 1
ATOM 615 O O . VAL A 1 81 ? -0.437 5.423 -29.778 1.00 63.47 81 VAL A O 1
ATOM 618 N N . SER A 1 82 ? -0.944 5.446 -27.591 1.00 63.31 82 SER A N 1
ATOM 619 C CA . SER A 1 82 ? -2.385 5.665 -27.786 1.00 63.31 82 SER A CA 1
ATOM 620 C C . SER A 1 82 ? -2.690 6.991 -28.493 1.00 63.31 82 SER A C 1
ATOM 622 O O . SER A 1 82 ? -3.610 7.054 -29.301 1.00 63.31 82 SER A O 1
ATOM 624 N N . ARG A 1 83 ? -1.901 8.044 -28.236 1.00 57.59 83 ARG A N 1
ATOM 625 C CA . ARG A 1 83 ? -2.027 9.352 -28.907 1.00 57.59 83 ARG A CA 1
ATOM 626 C C . ARG A 1 83 ? -1.551 9.342 -30.356 1.00 57.59 83 ARG A C 1
ATOM 628 O O . ARG A 1 83 ? -2.040 10.139 -31.141 1.00 57.59 83 ARG A O 1
ATOM 635 N N . VAL A 1 84 ? -0.584 8.492 -30.698 1.00 63.09 84 VAL A N 1
ATOM 636 C CA . VAL A 1 84 ? -0.087 8.337 -32.077 1.00 63.09 84 VAL A CA 1
ATOM 637 C C . VAL A 1 84 ? -1.025 7.459 -32.914 1.00 63.09 84 VAL A C 1
ATOM 639 O O . VAL A 1 84 ? -1.057 7.587 -34.135 1.00 63.09 84 VAL A O 1
ATOM 642 N N . ALA A 1 85 ? -1.787 6.573 -32.270 1.00 56.41 85 ALA A N 1
ATOM 643 C CA . ALA A 1 85 ? -2.745 5.680 -32.919 1.00 56.41 85 ALA A CA 1
ATOM 644 C C . ALA A 1 85 ? -4.152 6.285 -33.129 1.00 56.41 85 ALA A C 1
ATOM 646 O O . ALA A 1 85 ? -4.995 5.624 -33.738 1.00 56.41 85 ALA A O 1
ATOM 647 N N . ALA A 1 86 ? -4.407 7.494 -32.616 1.00 52.00 86 ALA A N 1
ATOM 648 C CA . ALA A 1 86 ? -5.664 8.240 -32.747 1.00 52.00 86 ALA A CA 1
ATOM 649 C C . ALA A 1 86 ? -5.559 9.327 -33.826 1.00 52.00 86 ALA A C 1
ATOM 651 O O . ALA A 1 86 ? -6.577 9.552 -34.520 1.00 52.00 86 ALA A O 1
#